Protein 6NZX (pdb70)

Secondary structure (DSSP, 8-state):
-EEE-HHHHHT-BS-TT--BEEEETTEEEE-TT-TTTGGGEETTTEESSSB-TGGGGGSSS-GGGGGGS-EEEEE-

Solvent-accessible surface area: 5162 Å² total; per-residue (Å²): 162,129,102,0,42,113,142,58,0,56,163,40,45,12,88,184,82,33,51,0,21,4,1,47,101,34,99,0,28,32,1,57,60,16,178,107,24,98,36,3,112,22,117,143,138,27,65,5,2,84,56,26,45,171,34,45,69,218,20,139,59,86,20,126,84,23,152,165,48,82,46,37,0,56,24,171

Foldseek 3Di:
DDEAELVRLQQQFLAPPHWFWEAAPFWIWGCRVVPCQHNQDHPNPGTTSHHCHVVQVPPPDHCVVSVVTDTPGTYD

Nearest PDB structures (foldseek):
  6nzx-assembly1_A  TM=1.013E+00  e=4.172E-17  Hadesarchaea archaeon YNP_N21
  6vz6-assembly1_A  TM=9.849E-01  e=1.034E-10  Methanococcoides burtonii
  1t0g-assembly1_A  TM=7.815E-01  e=1.104E-05  Arabidopsis thaliana
  4x8y-assembly1_A-2  TM=7.547E-01  e=1.962E-04  Homo sapiens
  4x8y-assembly2_B-3  TM=7.456E-01  e=5.007E-04  Homo sapiens

Radius of gyration: 11.06 Å; Cα contacts (8 Å, |Δi|>4): 155; chains: 1; bounding box: 24×28×23 Å

InterPro domains:
  IPR001199 Cytochrome b5-like heme/steroid binding domain [PF00173] (5-75)
  IPR001199 Cytochrome b5-like heme/steroid binding domain [SM01117] (4-76)
  IPR036400 Cytochrome b5-like heme/steroid binding domain superfamily [G3DSA:3.10.120.10] (1-74)
  IPR036400 Cytochrome b5-like heme/steroid binding domain superfamily [SSF55856] (1-75)

B-factor: mean 29.6, std 9.81, range [15.73, 66.63]

Structure (mmCIF, N/CA/C/O backbone):
data_6NZX
#
_entry.id   6NZX
#
_cell.length_a   72.170
_cell.length_b   72.170
_cell.length_c   22.810
_cell.angle_alpha   90.00
_cell.angle_beta   90.00
_cell.angle_gamma   120.00
#
_symmetry.space_group_name_H-M   'P 63'
#
loop_
_entity.id
_entity.type
_entity.pdbx_description
1 polymer 'Cytochrome B5'
2 non-polymer 'PROTOPORPHYRIN IX CONTAINING FE'
3 water water
#
loop_
_atom_site.group_PDB
_atom_site.id
_atom_site.type_symbol
_atom_site.label_atom_id
_atom_site.label_alt_id
_atom_site.label_comp_id
_atom_site.label_asym_id
_atom_site.label_entity_id
_atom_site.label_seq_id
_atom_site.pdbx_PDB_ins_code
_atom_site.Cartn_x
_atom_site.Cartn_y
_atom_site.Cartn_z
_atom_site.occupancy
_atom_site.B_iso_or_equiv
_atom_site.auth_seq_id
_atom_site.auth_comp_id
_atom_site.auth_asym_id
_atom_site.auth_atom_id
_atom_site.pdbx_PDB_model_num
ATOM 1 N N . MET A 1 2 ? -5.473 -37.857 -3.594 1.00 30.20 1 MET A N 1
ATOM 2 C CA . MET A 1 2 ? -5.792 -36.832 -2.581 1.00 29.54 1 MET A CA 1
ATOM 3 C C . MET A 1 2 ? -5.794 -37.487 -1.195 1.00 29.05 1 MET A C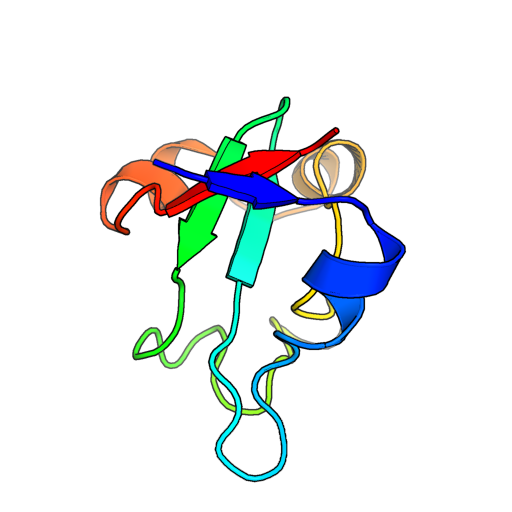 1
ATOM 4 O O . MET A 1 2 ? -6.555 -38.406 -0.955 1.00 30.82 1 MET A O 1
ATOM 9 N N . ARG A 1 3 ? -4.929 -37.002 -0.298 1.00 26.10 2 ARG A N 1
ATOM 10 C CA . ARG A 1 3 ? -4.808 -37.534 1.039 1.00 28.05 2 ARG A CA 1
ATOM 11 C C . ARG A 1 3 ? -5.305 -36.508 2.072 1.00 24.58 2 ARG A C 1
ATOM 12 O O . ARG A 1 3 ? -5.536 -35.332 1.770 1.00 22.15 2 ARG A O 1
ATOM 20 N N . VAL A 1 4 ? -5.485 -36.993 3.305 1.00 21.12 3 VAL A N 1
ATOM 21 C CA . VAL A 1 4 ? -5.837 -36.195 4.450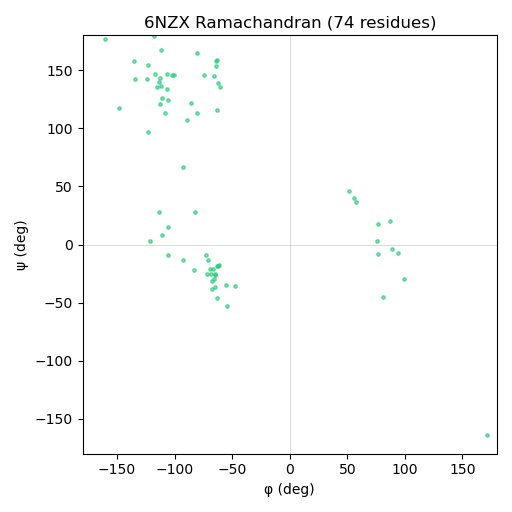 1.00 21.38 3 VAL A CA 1
ATOM 22 C C . VAL A 1 4 ? -4.630 -36.206 5.398 1.00 22.84 3 VAL A C 1
ATOM 23 O O . VAL A 1 4 ? -4.179 -37.277 5.836 1.00 22.95 3 VAL A O 1
ATOM 27 N N . PHE A 1 5 ? -4.121 -34.998 5.675 1.00 21.13 4 PHE A N 1
ATOM 28 C CA . PHE A 1 5 ? -2.963 -34.757 6.495 1.00 20.98 4 PHE A CA 1
ATOM 29 C C . PHE A 1 5 ? -3.435 -34.174 7.827 1.00 20.26 4 PHE A C 1
ATOM 30 O O . PHE A 1 5 ? -4.272 -33.300 7.882 1.00 22.72 4 PHE A O 1
ATOM 38 N N . THR A 1 6 ? -2.903 -34.701 8.916 1.00 20.80 5 THR A N 1
ATOM 39 C CA . THR A 1 6 ? -2.884 -33.995 10.161 1.00 21.39 5 THR A CA 1
ATOM 40 C C . THR A 1 6 ? -1.711 -33.006 10.092 1.00 20.64 5 THR A C 1
ATOM 41 O O . THR A 1 6 ? -0.827 -33.131 9.230 1.00 19.58 5 THR A O 1
ATOM 45 N N . LYS A 1 7 ? -1.700 -32.040 11.003 1.00 20.90 6 LYS A N 1
ATOM 46 C CA . LYS A 1 7 ? -0.640 -31.065 11.099 1.00 22.66 6 LYS A CA 1
ATOM 47 C C . LYS A 1 7 ? 0.652 -31.746 11.553 1.00 23.09 6 LYS A C 1
ATOM 48 O O . LYS A 1 7 ? 1.737 -31.303 11.198 1.00 22.49 6 LYS A O 1
ATOM 54 N N . GLU A 1 8 ? 0.525 -32.796 12.368 1.00 25.23 7 GLU A N 1
ATOM 55 C CA . GLU A 1 8 ? 1.683 -33.524 12.834 1.00 26.53 7 GLU A CA 1
ATOM 56 C C . GLU A 1 8 ? 2.365 -34.155 11.616 1.00 24.79 7 GLU A C 1
ATOM 57 O O . GLU A 1 8 ? 3.561 -34.001 11.448 1.00 23.69 7 GLU A O 1
ATOM 63 N N . GLU A 1 9 ? 1.569 -34.787 10.739 1.00 23.69 8 GLU A N 1
ATOM 64 C CA . GLU A 1 9 ? 2.078 -35.437 9.540 1.00 24.05 8 GLU A CA 1
ATOM 65 C C . GLU A 1 9 ? 2.617 -34.408 8.550 1.00 20.54 8 GLU A C 1
ATOM 66 O O . GLU A 1 9 ? 3.604 -34.665 7.866 1.00 21.07 8 GLU A O 1
ATOM 72 N N . LEU A 1 10 ? 1.939 -33.261 8.449 1.00 19.54 9 LEU A N 1
ATOM 73 C CA . LEU A 1 10 ? 2.336 -32.229 7.507 1.00 18.33 9 LEU A CA 1
ATOM 74 C C . LEU A 1 10 ? 3.708 -31.657 7.891 1.00 16.97 9 LEU A C 1
ATOM 75 O O . LEU A 1 10 ? 4.472 -31.230 7.015 1.00 16.49 9 LEU A O 1
ATOM 80 N N . SER A 1 11 ? 4.028 -31.664 9.193 1.00 18.14 10 SER A N 1
ATOM 81 C CA . SER A 1 11 ? 5.295 -31.088 9.711 1.00 18.93 10 SER A CA 1
ATOM 82 C C . SER A 1 11 ? 6.507 -31.872 9.199 1.00 19.53 10 SER A C 1
ATOM 83 O O . SER A 1 11 ? 7.629 -31.333 9.074 1.00 19.89 10 SER A O 1
ATOM 86 N N . ARG A 1 12 ? 6.285 -33.147 8.869 1.00 20.15 11 ARG A N 1
ATOM 87 C CA . ARG A 1 12 ? 7.319 -33.994 8.312 1.00 20.62 11 ARG A CA 1
ATOM 88 C C . ARG A 1 12 ? 7.769 -33.503 6.935 1.00 19.93 11 ARG A C 1
ATOM 89 O O . ARG A 1 12 ? 8.869 -33.853 6.535 1.00 19.15 11 ARG A O 1
ATOM 97 N N . TYR A 1 13 ? 6.893 -32.793 6.196 1.00 19.34 12 TYR A N 1
ATOM 98 C CA . TYR A 1 13 ? 7.144 -32.400 4.800 1.00 20.09 12 TYR A CA 1
ATOM 99 C C . TYR A 1 13 ? 7.768 -31.002 4.806 1.00 21.41 12 TYR A C 1
ATOM 100 O O . TYR A 1 13 ? 7.157 -30.029 4.369 1.00 20.25 12 TYR A O 1
ATOM 109 N N . ASN A 1 14 ? 8.993 -30.933 5.334 1.00 21.89 13 ASN A N 1
ATOM 110 C CA . ASN A 1 14 ? 9.612 -29.690 5.758 1.00 23.50 13 ASN A CA 1
ATOM 111 C C . ASN A 1 14 ? 10.779 -29.325 4.842 1.00 24.74 13 ASN A C 1
ATOM 112 O O . ASN A 1 14 ? 11.516 -28.398 5.144 1.00 28.27 13 ASN A O 1
ATOM 117 N N . GLY A 1 15 ? 10.946 -30.065 3.742 1.00 24.72 14 GLY A N 1
ATOM 118 C CA . GLY A 1 15 ? 11.915 -29.734 2.729 1.00 27.67 14 GLY A CA 1
ATOM 119 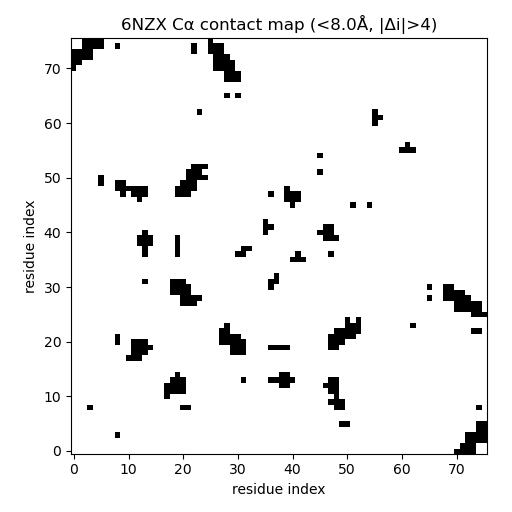C C . GLY A 1 15 ? 13.351 -30.059 3.131 1.00 31.23 14 GLY A C 1
ATOM 120 O O . GLY A 1 15 ? 14.253 -29.813 2.345 1.00 34.33 14 GLY A O 1
ATOM 121 N N . LYS A 1 16 ? 13.558 -30.650 4.319 1.00 33.14 15 LYS A N 1
ATOM 122 C CA . LYS A 1 16 ? 14.901 -30.930 4.851 1.00 36.99 15 LYS A CA 1
ATOM 123 C C . LYS A 1 16 ? 15.266 -32.401 4.634 1.00 39.31 15 LYS A C 1
ATOM 124 O O . LYS A 1 16 ? 14.410 -33.278 4.669 1.00 36.70 15 LYS A O 1
ATOM 130 N N . GLU A 1 17 ? 16.559 -32.649 4.397 1.00 44.88 16 GLU A N 1
ATOM 131 C CA . GLU A 1 17 ? 17.141 -33.996 4.381 1.00 47.58 16 GLU A CA 1
ATOM 132 C C . GLU A 1 17 ? 16.423 -34.879 3.353 1.00 44.66 16 GLU A C 1
ATOM 133 O O . GLU A 1 17 ? 16.225 -36.066 3.588 1.00 48.76 16 GLU A O 1
ATOM 139 N N . GLY A 1 18 ? 16.040 -34.282 2.217 1.00 39.85 17 GLY A N 1
ATOM 140 C CA . GLY A 1 18 ? 15.446 -35.004 1.092 1.00 34.21 17 GLY A CA 1
ATOM 141 C C . GLY A 1 18 ? 13.929 -35.114 1.171 1.00 29.89 17 GLY A C 1
ATOM 142 O O . GLY A 1 18 ? 13.322 -35.674 0.283 1.00 29.83 17 GLY A O 1
ATOM 143 N N . ALA A 1 19 ? 13.317 -34.627 2.254 1.00 27.69 18 ALA A N 1
ATOM 144 C CA . ALA A 1 19 ? 11.844 -34.673 2.416 1.00 26.08 18 ALA A CA 1
ATOM 145 C C . ALA A 1 19 ? 11.209 -33.620 1.510 1.00 24.80 18 ALA A C 1
ATOM 146 O O . ALA A 1 19 ? 11.787 -32.556 1.300 1.00 24.60 18 ALA A O 1
ATOM 148 N N . PRO A 1 20 ? 10.014 -33.863 0.933 1.00 23.75 19 PRO A N 1
ATOM 149 C CA . PRO A 1 20 ? 9.328 -32.825 0.170 1.00 22.31 19 PRO A CA 1
ATOM 150 C C . PRO A 1 20 ? 8.962 -31.641 1.071 1.00 20.01 19 PRO A C 1
ATOM 151 O O . PRO A 1 20 ? 8.906 -31.764 2.304 1.00 19.03 19 PRO A O 1
ATOM 155 N N . ALA A 1 21 ? 8.746 -30.495 0.430 1.00 18.46 20 ALA A N 1
ATOM 156 C CA . ALA A 1 21 ? 8.306 -29.281 1.086 1.00 18.09 20 ALA A CA 1
ATOM 157 C C . ALA A 1 21 ? 6.841 -29.033 0.694 1.00 17.00 20 ALA A C 1
ATOM 158 O O . ALA A 1 21 ? 6.503 -28.824 -0.493 1.00 17.30 20 ALA A O 1
ATOM 160 N N . TYR A 1 22 ? 5.970 -29.146 1.693 1.00 17.37 21 TYR A N 1
ATOM 161 C CA . TYR A 1 22 ? 4.523 -28.964 1.539 1.00 18.56 21 TYR A CA 1
ATOM 162 C C . TYR A 1 22 ? 4.122 -27.768 2.399 1.00 18.93 21 TYR A C 1
ATOM 163 O O . TYR A 1 22 ? 4.698 -27.552 3.454 1.00 18.64 21 TYR A O 1
ATOM 172 N N . VAL A 1 23 ? 3.127 -27.010 1.954 1.00 19.90 22 VAL A N 1
ATOM 173 C CA . VAL A 1 23 ? 2.606 -25.909 2.746 1.00 19.15 22 VAL A CA 1
ATOM 174 C C . VAL A 1 23 ? 1.089 -26.004 2.694 1.00 18.51 22 VAL A C 1
ATOM 175 O O . VAL A 1 23 ? 0.561 -26.329 1.654 1.00 18.51 22 VAL A O 1
ATOM 179 N N . ALA A 1 24 ? 0.414 -25.704 3.809 1.00 17.98 23 ALA A N 1
ATOM 180 C CA . ALA A 1 24 ? -1.049 -25.711 3.805 1.00 18.36 23 ALA A CA 1
ATOM 181 C C . ALA A 1 24 ? -1.556 -24.266 3.724 1.00 18.09 23 ALA A C 1
ATOM 182 O O . ALA A 1 24 ? -0.905 -23.315 4.196 1.00 15.86 23 ALA A O 1
ATOM 184 N N . TYR A 1 25 ? -2.686 -24.107 3.030 1.00 18.69 24 TYR A N 1
ATOM 185 C CA . TYR A 1 25 ? -3.354 -22.824 2.924 1.00 20.36 24 TYR A CA 1
ATOM 186 C C . TYR A 1 25 ? -4.858 -23.066 2.804 1.00 20.57 24 TYR A C 1
ATOM 187 O O . TYR A 1 25 ? -5.283 -23.694 1.853 1.00 17.07 24 TYR A O 1
ATOM 196 N N . ASN A 1 26 ? -5.626 -22.576 3.791 1.00 23.36 25 ASN A N 1
ATOM 197 C CA . ASN A 1 26 ? -7.100 -22.610 3.750 1.00 25.82 2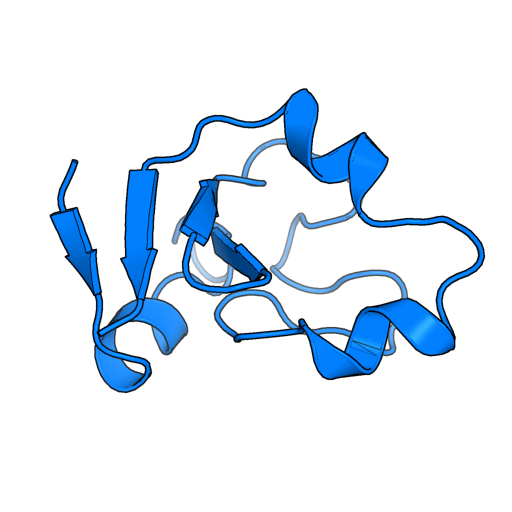5 ASN A CA 1
ATOM 198 C C . ASN A 1 26 ? -7.599 -24.045 3.559 1.00 24.56 25 ASN A C 1
ATOM 199 O O . ASN A 1 26 ? -8.519 -24.256 2.762 1.00 22.68 25 ASN A O 1
ATOM 204 N N . GLY A 1 27 ? -6.942 -25.009 4.230 1.00 21.82 26 GLY A N 1
ATOM 205 C CA . GLY A 1 27 ? -7.392 -26.391 4.3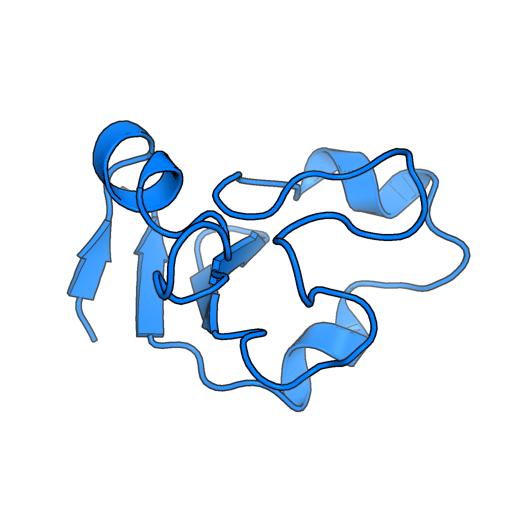03 1.00 20.67 26 GLY A CA 1
ATOM 206 C C . GLY A 1 27 ? -6.794 -27.317 3.250 1.00 20.39 26 GLY A C 1
ATOM 207 O O . GLY A 1 27 ? -7.033 -28.515 3.313 1.00 21.01 26 GLY A O 1
ATOM 208 N N . LYS A 1 28 ? -6.040 -26.774 2.280 1.00 20.50 27 LYS A N 1
ATOM 209 C CA . LYS A 1 28 ? -5.454 -27.530 1.159 1.00 20.82 27 LYS A CA 1
ATOM 210 C C . LYS A 1 28 ? -3.921 -27.556 1.273 1.00 18.27 27 LYS A C 1
ATOM 211 O O . LYS A 1 28 ? -3.302 -26.600 1.667 1.00 18.21 27 LYS A O 1
ATOM 217 N N . VAL A 1 29 ? -3.319 -28.682 0.902 1.00 16.59 28 VAL A N 1
ATOM 218 C CA . VAL A 1 29 ? -1.897 -28.895 1.053 1.00 16.29 28 VAL A CA 1
ATOM 219 C C . VAL A 1 29 ? -1.296 -28.911 -0.340 1.00 16.68 28 VAL A C 1
ATOM 220 O O . VAL A 1 29 ? -1.740 -29.707 -1.187 1.00 16.11 28 VAL A O 1
ATOM 224 N N . TYR A 1 30 ? -0.275 -28.058 -0.524 1.00 16.87 29 TYR A N 1
ATOM 225 C CA . TYR A 1 30 ? 0.386 -27.806 -1.778 1.00 17.64 29 TYR A CA 1
ATOM 226 C C . TYR A 1 30 ? 1.807 -28.358 -1.682 1.00 17.91 29 TYR A C 1
ATOM 227 O O . TYR A 1 30 ? 2.454 -28.157 -0.682 1.00 17.51 29 TYR A O 1
ATOM 236 N N . ASP A 1 31 ? 2.259 -29.037 -2.739 1.00 18.26 30 AS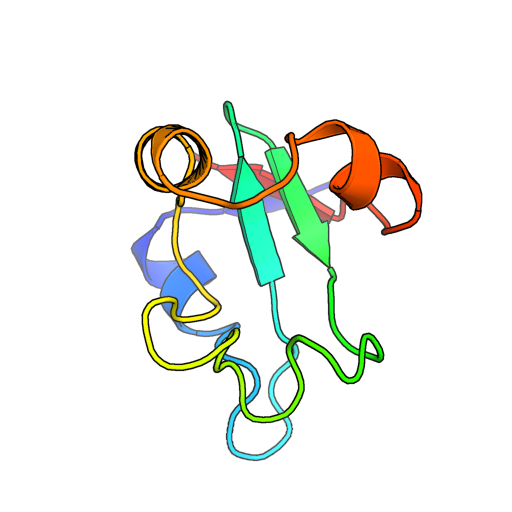P A N 1
ATOM 237 C CA . ASP A 1 31 ? 3.623 -29.478 -2.860 1.00 19.06 30 ASP A CA 1
ATOM 238 C C . ASP A 1 31 ? 4.441 -28.367 -3.535 1.00 18.03 30 ASP A C 1
ATOM 239 O O . ASP A 1 31 ? 4.353 -28.172 -4.747 1.00 17.67 30 ASP A O 1
ATOM 244 N N . VAL A 1 32 ? 5.275 -27.690 -2.742 1.00 20.05 31 VAL A N 1
ATOM 245 C CA . VAL A 1 32 ? 6.099 -26.597 -3.218 1.00 21.88 31 VAL A CA 1
ATOM 246 C C . VAL A 1 32 ? 7.569 -27.046 -3.347 1.00 23.44 31 VAL A C 1
ATOM 247 O O . VAL A 1 32 ? 8.476 -26.213 -3.478 1.00 21.88 31 VAL A O 1
ATOM 251 N N . THR A 1 33 ? 7.803 -28.361 -3.327 1.00 24.87 32 THR A N 1
ATOM 252 C CA . THR A 1 33 ? 9.118 -28.916 -3.633 1.00 28.85 32 THR A CA 1
ATOM 253 C C . THR A 1 33 ? 9.472 -28.495 -5.065 1.00 33.97 32 THR A C 1
ATOM 254 O O . THR A 1 33 ? 8.626 -28.509 -5.961 1.00 37.57 32 THR A O 1
ATOM 258 N N . GLY A 1 34 ? 10.708 -28.046 -5.268 1.00 37.64 33 GLY A N 1
ATOM 259 C CA . GLY A 1 34 ? 11.122 -27.630 -6.610 1.00 38.68 33 GLY A CA 1
ATOM 260 C C . GLY A 1 34 ? 11.064 -26.123 -6.800 1.00 37.22 33 GLY A C 1
ATOM 261 O O . GLY A 1 34 ? 11.818 -25.609 -7.599 1.00 41.03 33 GLY A O 1
ATOM 262 N N . SER A 1 35 ? 10.154 -25.433 -6.092 1.00 34.71 34 SER A N 1
ATOM 263 C CA . SER A 1 35 ? 10.209 -23.980 -5.929 1.00 32.54 34 SER A CA 1
ATOM 264 C C . SER A 1 35 ? 11.487 -23.609 -5.166 1.00 33.54 34 SER A C 1
ATOM 265 O O . SER A 1 35 ? 11.630 -23.941 -3.984 1.00 30.21 34 SER A O 1
ATOM 268 N N . PHE A 1 36 ? 12.394 -22.883 -5.824 1.00 34.67 35 PHE A N 1
ATOM 269 C CA . PHE A 1 36 ? 13.617 -22.434 -5.173 1.00 37.73 35 PHE A CA 1
ATOM 270 C C . PHE A 1 36 ? 13.302 -21.488 -4.002 1.00 37.86 35 PHE A C 1
ATOM 271 O O . PHE A 1 36 ? 14.125 -21.317 -3.114 1.00 36.00 35 PHE A O 1
ATOM 279 N N . HIS A 1 37 ? 12.092 -20.920 -3.979 1.00 35.94 36 HIS A N 1
ATOM 280 C CA . HIS A 1 37 ? 11.621 -20.119 -2.844 1.00 36.85 36 HIS A CA 1
ATOM 281 C C . HIS A 1 37 ? 11.432 -20.971 -1.584 1.00 33.12 36 HIS A C 1
ATOM 282 O O . HIS A 1 37 ? 11.390 -20.434 -0.494 1.00 31.71 36 HIS A O 1
ATOM 289 N N . TRP A 1 38 ? 11.282 -22.288 -1.749 1.00 31.91 37 TRP A N 1
ATOM 290 C CA . TRP A 1 38 ? 10.972 -23.177 -0.634 1.00 30.83 37 TRP A CA 1
ATOM 291 C C . TRP A 1 38 ? 12.015 -24.279 -0.431 1.00 33.40 37 TRP A C 1
ATOM 292 O O . TRP A 1 38 ? 11.819 -25.109 0.451 1.00 34.10 37 TRP A O 1
ATOM 303 N N . LYS A 1 39 ? 13.105 -24.302 -1.206 1.00 37.62 38 LYS A N 1
ATOM 304 C CA . LYS A 1 39 ? 14.111 -25.370 -1.035 1.00 40.25 38 LYS A CA 1
ATOM 305 C C . LYS A 1 39 ? 14.760 -25.204 0.346 1.00 37.63 38 LYS A C 1
ATOM 306 O O . LYS A 1 39 ? 14.873 -24.099 0.853 1.00 37.32 38 LYS A O 1
ATOM 312 N N . GLY A 1 40 ? 15.102 -26.330 0.982 1.00 38.30 39 GLY A N 1
ATOM 313 C CA . GLY A 1 40 ? 15.531 -26.351 2.381 1.00 36.65 39 GLY A CA 1
ATOM 314 C C . GLY A 1 40 ? 14.347 -26.214 3.333 1.00 36.56 39 GLY A C 1
ATOM 315 O O . GLY A 1 40 ? 14.501 -26.350 4.548 1.00 36.16 39 GLY A O 1
ATOM 316 N N . GLY A 1 41 ? 13.160 -25.925 2.783 1.00 33.02 40 GLY A N 1
ATOM 317 C CA . GLY A 1 41 ? 11.928 -25.772 3.570 1.00 37.30 40 GLY A CA 1
ATOM 318 C C . GLY A 1 41 ? 11.835 -24.442 4.304 1.00 35.74 40 GLY A C 1
ATOM 319 O O . GLY A 1 41 ? 11.039 -24.301 5.233 1.00 32.35 40 GLY A O 1
ATOM 320 N N . LYS A 1 42 ? 12.647 -23.465 3.883 1.00 37.48 41 LYS A N 1
ATOM 321 C CA . LYS A 1 42 ? 12.578 -22.112 4.390 1.00 35.85 41 LYS A CA 1
ATOM 322 C C . LYS A 1 42 ? 12.125 -21.212 3.237 1.00 34.62 41 LYS A C 1
ATOM 323 O O . LYS A 1 42 ? 12.519 -21.431 2.059 1.00 32.44 41 LYS A O 1
ATOM 329 N N . HIS A 1 43 ? 11.248 -20.258 3.578 1.00 29.96 42 HIS A N 1
ATOM 330 C CA . HIS A 1 43 ? 10.684 -19.277 2.640 1.00 27.92 42 HIS A CA 1
ATOM 331 C C . HIS A 1 43 ? 11.001 -17.869 3.162 1.00 26.40 42 HIS A C 1
ATOM 332 O O . HIS A 1 43 ? 10.336 -17.362 4.057 1.00 24.47 42 HIS A O 1
ATOM 339 N N . HIS A 1 44 ? 12.075 -17.286 2.625 1.00 26.50 43 HIS A N 1
ATOM 340 C CA . HIS A 1 44 ? 12.459 -15.872 2.861 1.00 28.66 43 HIS A CA 1
ATOM 341 C C . HIS A 1 44 ? 12.508 -15.568 4.356 1.00 28.51 43 HIS A C 1
ATOM 342 O O . HIS A 1 44 ? 11.967 -14.548 4.802 1.00 30.30 43 HIS A O 1
ATOM 349 N N . VAL A 1 45 ? 13.150 -16.481 5.103 1.00 27.92 44 VAL A N 1
ATOM 350 C CA . VAL A 1 45 ? 13.584 -16.299 6.487 1.00 28.32 44 VAL A CA 1
ATOM 351 C C . VAL A 1 45 ? 12.408 -16.525 7.446 1.00 27.82 44 VAL A C 1
ATOM 352 O O . VAL A 1 45 ? 12.571 -17.218 8.430 1.00 27.69 44 VAL A O 1
ATOM 356 N N . LEU A 1 46 ? 11.237 -15.960 7.140 1.00 27.32 45 LEU A N 1
ATOM 357 C CA . LEU A 1 46 ? 10.144 -15.842 8.095 1.00 28.19 45 LEU A CA 1
ATOM 358 C C . LEU A 1 46 ? 9.296 -17.123 8.175 1.00 30.08 45 LEU A C 1
ATOM 359 O O . LEU A 1 46 ? 8.598 -17.318 9.171 1.00 29.49 45 LEU A O 1
ATOM 364 N N . HIS A 1 47 ? 9.339 -17.966 7.128 1.00 29.44 46 HIS A N 1
ATOM 365 C CA . HIS A 1 47 ? 8.346 -19.029 6.920 1.00 29.13 46 HIS A CA 1
ATOM 366 C C . HIS A 1 47 ? 9.021 -20.406 6.799 1.00 28.49 46 HIS A C 1
ATOM 367 O O . HIS A 1 47 ? 10.097 -20.566 6.197 1.00 25.84 46 HIS A O 1
ATOM 374 N N . ASP A 1 48 ? 8.347 -21.405 7.379 1.00 28.42 47 ASP A N 1
ATOM 375 C CA . ASP A 1 48 ? 8.795 -22.782 7.379 1.00 29.08 47 ASP A CA 1
ATOM 376 C C . ASP A 1 48 ? 7.799 -23.621 6.580 1.00 27.39 47 ASP A C 1
ATOM 377 O O . ASP A 1 48 ? 6.582 -23.444 6.709 1.00 26.48 47 ASP A O 1
ATOM 382 N N . ALA A 1 49 ? 8.337 -24.494 5.723 1.00 26.48 48 ALA A N 1
ATOM 383 C CA . ALA A 1 49 ? 7.555 -25.513 5.059 1.00 24.35 48 ALA A CA 1
ATOM 384 C C . ALA A 1 49 ? 7.029 -26.459 6.133 1.00 23.49 48 ALA A C 1
ATOM 385 O O . ALA A 1 49 ? 7.556 -26.480 7.249 1.00 20.45 48 ALA A O 1
ATOM 387 N N . GLY A 1 50 ? 5.951 -27.175 5.805 1.00 20.16 49 GLY A N 1
ATOM 388 C CA . GLY A 1 50 ? 5.419 -28.181 6.679 1.00 20.49 49 GLY A CA 1
ATOM 389 C C . GLY A 1 50 ? 4.435 -27.616 7.675 1.00 19.11 49 GLY A C 1
ATOM 390 O O . GLY A 1 50 ? 4.167 -28.248 8.687 1.00 20.01 49 GLY A O 1
ATOM 391 N N . GLN A 1 51 ? 3.880 -26.430 7.379 1.00 20.11 50 GLN A N 1
ATOM 392 C CA . GLN A 1 51 ? 2.976 -25.755 8.278 1.00 20.23 50 GLN A CA 1
ATOM 393 C C . GLN A 1 51 ? 1.764 -25.217 7.516 1.00 18.90 50 GLN A C 1
ATOM 394 O O . GLN A 1 51 ? 1.786 -24.994 6.304 1.00 18.35 50 GLN A O 1
ATOM 400 N N . ASP A 1 52 ? 0.692 -24.996 8.274 1.00 19.60 51 ASP A N 1
ATOM 401 C CA . ASP A 1 52 ? -0.413 -24.203 7.822 1.00 20.67 51 ASP A CA 1
ATOM 402 C C . ASP A 1 52 ? -0.053 -22.716 7.989 1.00 22.61 51 ASP A C 1
ATOM 403 O O . ASP A 1 52 ? 0.077 -22.217 9.104 1.00 22.76 51 ASP A O 1
ATOM 408 N N . LEU A 1 53 ? 0.085 -22.024 6.861 1.00 22.08 52 LEU A N 1
ATOM 409 C CA . LEU A 1 53 ? 0.539 -20.668 6.834 1.00 23.91 52 LEU A CA 1
ATOM 410 C C . LEU A 1 53 ? -0.587 -19.736 6.364 1.00 24.97 52 LEU A C 1
ATOM 411 O O . LEU A 1 53 ? -0.329 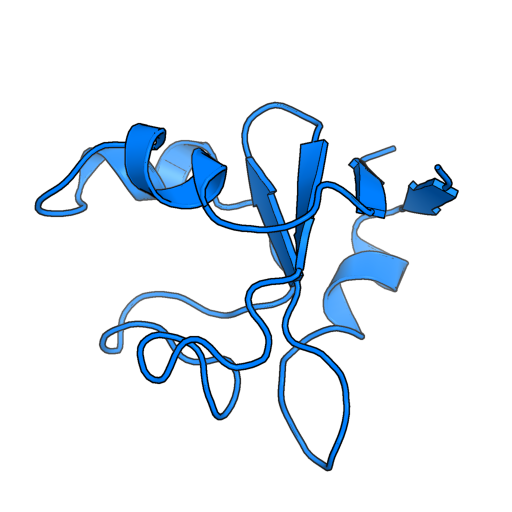-18.644 5.795 1.00 26.81 52 LEU A O 1
ATOM 416 N N . THR A 1 54 ? -1.838 -20.143 6.620 1.00 24.61 53 THR A N 1
ATOM 417 C CA . THR A 1 54 ? -3.002 -19.393 6.202 1.00 26.28 53 THR A CA 1
ATOM 418 C C . THR A 1 54 ? -2.896 -17.948 6.726 1.00 28.28 53 THR A C 1
ATOM 419 O O . THR A 1 54 ? -2.974 -17.004 5.950 1.00 28.29 53 THR A O 1
ATOM 423 N N . GLU A 1 55 ? -2.670 -17.797 8.030 1.00 30.10 54 GLU A N 1
ATOM 424 C CA . GLU A 1 55 ? -2.573 -16.493 8.664 1.00 36.97 54 GLU A CA 1
ATOM 425 C C . GLU A 1 55 ? -1.358 -15.720 8.148 1.00 34.83 54 GLU A C 1
ATOM 426 O O . GLU A 1 55 ? -1.459 -14.519 7.968 1.00 42.74 54 GLU A O 1
ATOM 432 N N . SER A 1 56 ? -0.249 -16.423 7.894 1.00 30.31 55 SER A N 1
ATOM 433 C CA . SER A 1 56 ? 1.059 -15.838 7.543 1.00 29.53 55 SER A CA 1
ATOM 434 C C . SER A 1 56 ? 1.027 -15.031 6.237 1.00 29.98 55 SER A C 1
ATOM 435 O O . SER A 1 56 ? 1.952 -14.275 5.978 1.00 31.28 55 SER A O 1
ATOM 438 N N . ILE A 1 57 ? 0.012 -15.225 5.389 1.00 31.95 56 ILE A N 1
ATOM 439 C CA . ILE A 1 57 ? 0.031 -14.668 4.018 1.00 34.21 56 ILE A CA 1
ATOM 440 C C . ILE A 1 57 ? -0.170 -13.143 4.075 1.00 35.84 56 ILE A C 1
ATOM 441 O O . ILE A 1 57 ? 0.275 -12.423 3.171 1.00 34.60 56 ILE A O 1
ATOM 446 N N . GLY A 1 58 ? -0.829 -12.669 5.143 1.00 38.52 57 GLY A N 1
ATOM 447 C CA . GLY A 1 58 ? -1.191 -11.268 5.347 1.00 41.02 57 GLY A CA 1
ATOM 448 C C . GLY A 1 58 ? 0.006 -10.328 5.275 1.00 44.18 57 GLY A C 1
ATOM 449 O O . GLY A 1 58 ? -0.122 -9.204 4.789 1.00 40.34 57 GLY A O 1
ATOM 450 N N . ARG A 1 59 ? 1.162 -10.806 5.757 1.00 43.12 58 ARG A N 1
ATOM 451 C CA . ARG A 1 59 ? 2.396 -10.040 5.834 1.00 44.37 58 ARG A CA 1
ATOM 452 C C . ARG A 1 59 ? 3.260 -10.249 4.574 1.00 43.30 58 ARG A C 1
ATOM 453 O O . ARG A 1 59 ? 4.194 -9.492 4.354 1.00 43.35 58 ARG A O 1
ATOM 461 N N . ALA A 1 60 ? 2.949 -11.258 3.745 1.00 38.34 59 ALA A N 1
ATOM 462 C CA . ALA A 1 60 ? 3.721 -11.553 2.522 1.00 36.84 59 ALA A CA 1
ATOM 463 C C . ALA A 1 60 ? 3.607 -10.390 1.541 1.00 34.69 59 ALA A C 1
ATOM 464 O O . ALA A 1 60 ? 2.581 -9.720 1.533 1.00 30.14 59 ALA A O 1
ATOM 466 N N . PRO A 1 61 ? 4.600 -10.186 0.638 1.00 33.72 60 PRO A N 1
ATOM 467 C CA . PRO A 1 61 ? 4.508 -9.192 -0.440 1.00 36.54 60 PRO A CA 1
ATOM 468 C C . PRO A 1 61 ? 3.736 -9.701 -1.667 1.00 37.24 60 PRO A C 1
ATOM 469 O O . PRO A 1 61 ? 3.989 -9.285 -2.798 1.00 42.77 60 PRO A O 1
ATOM 473 N N . HIS A 1 62 ? 2.815 -10.634 -1.427 1.00 39.50 61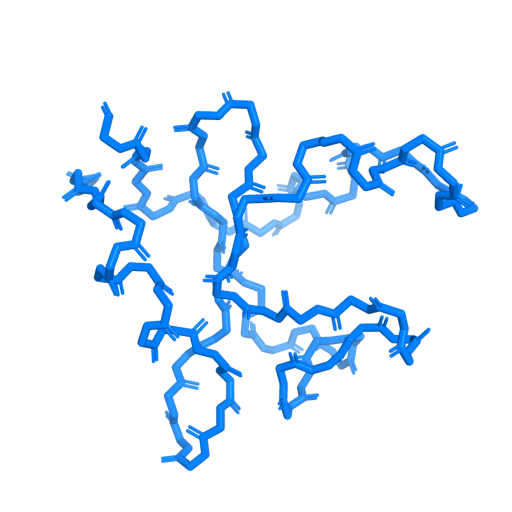 HIS A N 1
ATOM 474 C CA . HIS A 1 62 ? 2.092 -11.341 -2.459 1.00 35.81 61 HIS A CA 1
ATOM 475 C C . HIS A 1 62 ? 0.839 -11.936 -1.817 1.00 33.72 61 HIS A C 1
ATOM 476 O O . HIS A 1 62 ? 0.646 -11.797 -0.600 1.00 33.81 61 HIS A O 1
ATOM 483 N N . THR A 1 63 ? -0.002 -12.582 -2.630 1.00 32.37 62 THR A N 1
ATOM 484 C CA . THR A 1 63 ? -1.198 -13.285 -2.116 1.00 33.78 62 THR A CA 1
ATOM 485 C C . THR A 1 63 ? -1.072 -14.782 -2.442 1.00 33.18 62 THR A C 1
ATOM 486 O O . THR A 1 63 ? -0.075 -15.237 -3.039 1.00 29.61 62 THR A O 1
ATOM 490 N N . ALA A 1 64 ? -2.083 -15.550 -2.026 1.00 34.99 63 ALA A N 1
ATOM 491 C CA . ALA A 1 64 ? -2.073 -17.007 -2.088 1.00 33.34 63 ALA A CA 1
ATOM 492 C C . ALA A 1 64 ? -2.233 -17.522 -3.522 1.00 32.79 63 ALA A C 1
ATOM 493 O O . ALA A 1 64 ? -2.055 -18.714 -3.749 1.00 32.18 63 ALA A O 1
ATOM 495 N N . GLU A 1 65 ? -2.546 -16.626 -4.470 1.00 34.83 64 GLU A N 1
ATOM 496 C CA . GLU A 1 65 ? -2.671 -16.937 -5.912 1.00 37.65 64 GLU A CA 1
ATOM 497 C C . GLU A 1 65 ? -1.472 -17.762 -6.405 1.00 35.10 64 GLU A C 1
ATOM 498 O O . GLU A 1 65 ? -1.631 -18.642 -7.274 1.00 33.43 64 GLU A O 1
ATOM 504 N N . LEU A 1 66 ? -0.282 -17.483 -5.858 1.00 31.12 65 LEU A N 1
ATOM 505 C CA . LEU A 1 66 ? 0.967 -18.079 -6.340 1.00 30.77 65 LEU A CA 1
ATOM 506 C C . LEU A 1 66 ? 1.023 -19.589 -6.020 1.00 27.41 65 LEU A C 1
ATOM 507 O O . LEU A 1 66 ? 1.749 -20.317 -6.663 1.00 28.34 65 LEU A O 1
ATOM 512 N N . LEU A 1 67 ? 0.243 -20.058 -5.040 1.00 26.11 66 LEU A N 1
ATOM 513 C CA . LEU A 1 67 ? 0.121 -21.511 -4.733 1.00 24.43 66 LEU A CA 1
ATOM 514 C C . LEU A 1 67 ? -0.473 -22.303 -5.910 1.00 25.23 66 LEU A C 1
ATOM 515 O O . LEU A 1 67 ? -0.335 -23.530 -5.957 1.00 27.31 66 LEU A O 1
ATOM 520 N N . GLU A 1 68 ? -1.137 -21.624 -6.855 1.00 24.81 67 GLU A N 1
ATOM 521 C CA . GLU A 1 68 ? -1.904 -22.298 -7.908 1.00 27.83 67 GLU A CA 1
ATOM 522 C C . GLU A 1 68 ? -1.005 -23.052 -8.889 1.00 27.63 67 GLU A C 1
ATOM 523 O O . GLU A 1 68 ? -1.445 -24.018 -9.515 1.00 30.04 67 GLU A O 1
ATOM 529 N N . LYS A 1 69 ? 0.247 -22.624 -9.028 1.00 25.40 68 LYS A N 1
ATOM 530 C CA . LYS A 1 69 ? 1.184 -23.277 -9.923 1.00 27.26 68 LYS A CA 1
ATOM 531 C C . LYS A 1 69 ? 1.605 -24.659 -9.380 1.00 24.61 68 LYS A C 1
ATOM 532 O O . LYS A 1 69 ? 2.180 -25.453 -10.132 1.00 25.59 68 LYS A O 1
ATOM 538 N N . PHE A 1 70 ? 1.313 -24.954 -8.104 1.00 22.02 69 PHE A N 1
ATOM 539 C CA . PHE A 1 70 ? 1.815 -26.153 -7.418 1.00 20.97 69 PHE A CA 1
ATOM 540 C C . PHE A 1 70 ? 0.710 -27.201 -7.230 1.00 20.50 69 PHE A C 1
ATOM 541 O O . PHE A 1 70 ? -0.458 -26.872 -7.006 1.00 17.92 69 PHE A O 1
ATOM 549 N N . PRO A 1 71 ? 1.045 -28.511 -7.272 1.00 19.99 70 PRO A N 1
ATOM 550 C CA . PRO A 1 71 ? 0.042 -29.559 -7.052 1.00 21.41 70 PRO A CA 1
ATOM 551 C C . PRO A 1 71 ? -0.574 -29.481 -5.643 1.00 20.29 70 PRO A C 1
ATOM 552 O O . PRO A 1 71 ? 0.122 -29.189 -4.690 1.00 17.42 70 PRO A O 1
ATOM 556 N N . VAL A 1 72 ? -1.887 -29.682 -5.561 1.00 22.77 71 VAL A N 1
ATOM 557 C CA . VAL A 1 72 ? -2.570 -29.944 -4.301 1.00 23.90 71 VAL A CA 1
ATOM 558 C C . VAL A 1 72 ? -2.460 -31.454 -4.056 1.00 24.43 71 VAL A C 1
ATOM 559 O O . VAL A 1 72 ? -2.898 -32.256 -4.896 1.00 27.05 71 VAL A O 1
ATOM 563 N N . VAL A 1 73 ? -1.869 -31.831 -2.924 1.00 20.80 72 VAL A N 1
ATOM 564 C CA . VAL A 1 73 ? -1.614 -33.225 -2.624 1.00 21.76 72 VAL A CA 1
ATOM 565 C C . VAL A 1 73 ? -2.607 -33.712 -1.552 1.00 20.28 72 VAL A C 1
ATOM 566 O O . VAL A 1 73 ? -2.750 -34.889 -1.317 1.00 18.69 72 VAL A O 1
ATOM 570 N N . GLY A 1 74 ? -3.366 -32.800 -0.956 1.00 21.23 73 GLY A N 1
ATOM 571 C CA . GLY A 1 74 ? -4.399 -33.224 -0.038 1.00 20.77 73 GLY A CA 1
ATOM 572 C C . GLY A 1 74 ? -5.021 -32.069 0.716 1.00 21.00 73 GLY A C 1
ATOM 573 O O . GLY A 1 74 ? -4.905 -30.902 0.320 1.00 18.48 73 GLY A O 1
ATOM 574 N N . VAL A 1 75 ? -5.717 -32.433 1.797 1.00 18.45 74 VAL A N 1
ATOM 575 C CA . VAL A 1 75 ? -6.378 -31.513 2.651 1.00 19.42 74 VAL A CA 1
ATOM 576 C C . VAL A 1 75 ? -5.826 -31.732 4.059 1.00 20.40 74 VAL A C 1
ATOM 577 O O . VAL A 1 75 ? -5.343 -32.828 4.381 1.00 18.78 74 VAL A O 1
ATOM 581 N N . LEU A 1 76 ? -5.896 -30.672 4.870 1.00 20.57 75 LEU A N 1
ATOM 582 C CA . LEU A 1 76 ? -5.312 -30.653 6.174 1.00 22.94 75 LEU A CA 1
ATOM 583 C C . LEU A 1 76 ? -6.428 -30.762 7.219 1.00 26.79 75 LEU A C 1
ATOM 584 O O . LEU A 1 76 ? -7.294 -29.905 7.276 1.00 27.44 75 LEU A O 1
ATOM 589 N N . ARG A 1 77 ? -6.278 -31.779 8.079 1.00 31.06 76 ARG A N 1
ATOM 590 C CA . ARG A 1 77 ? -7.302 -32.527 8.836 1.00 36.68 76 ARG A CA 1
ATOM 591 C C . ARG A 1 77 ? -8.605 -31.734 8.911 1.00 42.29 76 ARG A C 1
ATOM 592 O O . ARG A 1 77 ? -9.539 -32.056 8.174 1.00 52.51 76 ARG A O 1
#

Organism: NCBI:txid1776333

Sequence (76 aa):
MRVFTKEELSRYNGKEGAPAYVAYNGKVYDVTGSFHWKGGKHHVLHDAGQDLTESIGRAPHTAELLEKFPVVGVLR